Protein AF-W2PQR4-F1 (afdb_monomer_lite)

Organism: Phytophthora nicotianae (strain INRA-310) (NCBI:txid761204)

Sequence (83 aa):
MEAEPTQRMYLFMTTRDMLSAATRLNLVGPLEAAKLQFEMTPLLENVFQAKKNRVVEDSYSSAPVLDLVQAMHDQLYTRIFNS

Foldseek 3Di:
DDQLVVLLVVLLVVLLVVLVVCVVVVNDPPVVSVVVSVVCVVVSVVCSVVPPPDDPVPDDDPCVVVVVVVVCLVVDPDDPDPD

Secondary structure (DSSP, 8-state):
--HHHHHHHHHHHHHHHHHHHHHHTTSS-HHHHHHHHHHTHHHHHHHHHHHTT--GGG---S-HHHHHHHHTGGG-SS-SS--

Radius of gyration: 15.27 Å; chains: 1; bounding box: 38×30×35 Å

pLDDT: mean 94.46, std 5.17, range [61.88, 98.31]

InterPro domains:
  IPR002639 Urease accessory protein UreF [PF01730] (2-40)
  IPR038277 UreF domain superfamily [G3DSA:1.10.4190.10] (1-59)

Structure (mmCIF, N/CA/C/O backbone):
data_AF-W2PQR4-F1
#
_entry.id   AF-W2PQR4-F1
#
loop_
_atom_site.group_PDB
_atom_site.id
_atom_site.type_symbol
_atom_site.label_atom_id
_atom_site.label_alt_id
_atom_site.label_comp_id
_atom_site.label_asym_id
_atom_site.label_entity_id
_atom_site.label_seq_id
_atom_site.pdbx_PDB_ins_code
_atom_site.Cartn_x
_atom_site.Cartn_y
_atom_site.Cartn_z
_atom_site.occupancy
_atom_site.B_iso_or_equiv
_atom_site.auth_seq_id
_atom_site.auth_comp_id
_atom_site.auth_asym_id
_atom_site.auth_atom_id
_atom_site.pdbx_PDB_model_num
ATOM 1 N N . MET A 1 1 ? 10.103 14.832 -15.752 1.00 61.88 1 MET A N 1
ATOM 2 C CA . MET A 1 1 ? 10.057 14.468 -14.322 1.00 61.88 1 MET A CA 1
ATOM 3 C C . MET A 1 1 ? 10.998 13.291 -14.144 1.00 61.88 1 MET A C 1
ATOM 5 O O . MET A 1 1 ? 10.933 12.380 -14.960 1.00 61.88 1 MET A O 1
ATOM 9 N N . GLU A 1 2 ? 11.929 13.344 -13.197 1.00 84.94 2 GLU A N 1
ATOM 10 C CA . GLU A 1 2 ? 12.910 12.266 -13.013 1.00 84.94 2 GLU A CA 1
ATOM 11 C C . GLU A 1 2 ? 12.223 10.986 -12.500 1.00 84.94 2 GLU A C 1
ATOM 13 O O . GLU A 1 2 ? 11.326 11.046 -11.651 1.00 84.94 2 GLU A O 1
ATOM 18 N N . ALA A 1 3 ? 12.614 9.825 -13.035 1.00 89.75 3 ALA A N 1
ATOM 19 C CA . ALA A 1 3 ? 11.949 8.550 -12.758 1.00 89.75 3 ALA A CA 1
ATOM 20 C C . ALA A 1 3 ? 12.140 8.087 -11.304 1.00 89.75 3 ALA A C 1
ATOM 22 O O . ALA A 1 3 ? 11.181 7.642 -10.675 1.00 89.75 3 ALA A O 1
ATOM 23 N N . GLU A 1 4 ? 13.343 8.241 -10.743 1.00 94.56 4 GLU A N 1
ATOM 24 C CA . GLU A 1 4 ? 13.640 7.773 -9.384 1.00 94.56 4 GLU A CA 1
ATOM 25 C C . GLU A 1 4 ? 12.861 8.539 -8.296 1.00 94.56 4 GLU A C 1
ATOM 27 O O . GLU A 1 4 ? 12.196 7.880 -7.492 1.00 94.56 4 GLU A O 1
ATOM 32 N N . PRO A 1 5 ? 12.828 9.891 -8.265 1.00 95.50 5 PRO A N 1
ATOM 33 C CA . PRO A 1 5 ? 12.002 10.619 -7.297 1.00 95.50 5 PRO A CA 1
ATOM 34 C C . PRO A 1 5 ? 10.515 10.265 -7.402 1.00 95.50 5 PRO A C 1
ATOM 36 O O . PRO A 1 5 ? 9.827 10.156 -6.389 1.00 95.50 5 PRO A O 1
ATOM 39 N N . THR A 1 6 ? 10.031 10.020 -8.622 1.00 96.12 6 THR A N 1
ATOM 40 C CA . THR A 1 6 ? 8.639 9.628 -8.876 1.00 96.12 6 THR A CA 1
ATOM 41 C C . THR A 1 6 ? 8.329 8.245 -8.302 1.00 96.12 6 THR A C 1
ATOM 43 O O . THR A 1 6 ? 7.340 8.081 -7.592 1.00 96.12 6 THR A O 1
ATOM 46 N N . GLN A 1 7 ? 9.188 7.253 -8.551 1.00 95.75 7 GLN A N 1
ATOM 47 C CA . GLN A 1 7 ? 9.049 5.896 -8.008 1.00 95.75 7 GLN A CA 1
ATOM 48 C C . GLN A 1 7 ? 9.093 5.891 -6.472 1.00 95.75 7 GLN A C 1
ATOM 50 O O . GLN A 1 7 ? 8.308 5.196 -5.826 1.00 95.75 7 GLN A O 1
ATOM 55 N N . ARG A 1 8 ? 9.970 6.704 -5.871 1.00 96.31 8 ARG A N 1
ATOM 56 C CA . ARG A 1 8 ? 10.055 6.857 -4.411 1.00 96.31 8 ARG A CA 1
ATOM 57 C C . ARG A 1 8 ? 8.799 7.487 -3.824 1.00 96.31 8 ARG A C 1
ATOM 59 O O . ARG A 1 8 ? 8.267 6.977 -2.840 1.00 96.31 8 ARG A O 1
ATOM 66 N N . MET A 1 9 ? 8.304 8.555 -4.447 1.00 96.31 9 MET A N 1
ATOM 67 C CA . MET A 1 9 ? 7.058 9.197 -4.034 1.00 96.31 9 MET A CA 1
ATOM 68 C C . MET A 1 9 ? 5.875 8.231 -4.143 1.00 96.31 9 MET A C 1
ATOM 70 O O . MET A 1 9 ? 5.054 8.162 -3.233 1.00 96.31 9 MET A O 1
ATOM 74 N N . TYR A 1 10 ? 5.822 7.429 -5.208 1.00 96.06 10 TYR A N 1
ATOM 75 C CA . TYR A 1 10 ? 4.791 6.410 -5.385 1.00 96.06 10 TYR A CA 1
ATOM 76 C C . TYR A 1 10 ? 4.797 5.366 -4.254 1.00 96.06 10 TYR A C 1
ATOM 78 O O . TYR A 1 10 ? 3.745 5.091 -3.674 1.00 96.06 10 TYR A O 1
ATOM 86 N N . LEU A 1 11 ? 5.969 4.835 -3.880 1.00 96.75 11 LEU A N 1
ATOM 87 C CA . LEU A 1 11 ? 6.100 3.907 -2.746 1.00 96.75 11 LEU A CA 1
ATOM 88 C C . LEU A 1 11 ? 5.666 4.551 -1.421 1.00 96.75 11 LEU A C 1
ATOM 90 O O . LEU A 1 11 ? 4.951 3.928 -0.632 1.00 96.75 11 LEU A O 1
ATOM 94 N N . PHE A 1 12 ? 6.059 5.807 -1.192 1.00 96.88 12 PHE A N 1
ATOM 95 C CA . PHE A 1 12 ? 5.674 6.560 -0.001 1.00 96.88 12 PHE A CA 1
ATOM 96 C C . PHE A 1 12 ? 4.155 6.751 0.087 1.00 96.88 12 PHE A C 1
ATOM 98 O O . PHE A 1 12 ? 3.557 6.426 1.113 1.00 96.88 12 PHE A O 1
ATOM 105 N N . MET A 1 13 ? 3.529 7.241 -0.988 1.00 97.81 13 MET A N 1
ATOM 106 C CA . MET A 1 13 ? 2.085 7.485 -1.033 1.00 97.81 13 MET A CA 1
ATOM 107 C C . MET A 1 13 ? 1.293 6.189 -0.869 1.00 97.81 13 MET A C 1
ATOM 109 O O . MET A 1 13 ? 0.383 6.138 -0.048 1.00 97.81 13 MET A O 1
ATOM 113 N N . THR A 1 14 ? 1.692 5.120 -1.562 1.00 96.75 14 THR A N 1
ATOM 114 C CA . THR A 1 14 ? 1.015 3.818 -1.472 1.00 96.75 14 THR A CA 1
ATOM 115 C C . THR A 1 14 ? 1.050 3.273 -0.042 1.00 96.75 14 THR A C 1
ATOM 117 O O . THR A 1 14 ? 0.020 2.887 0.507 1.00 96.75 14 THR A O 1
ATOM 120 N N . THR A 1 15 ? 2.214 3.318 0.613 1.00 97.62 15 THR A N 1
ATOM 121 C CA . THR A 1 15 ? 2.362 2.860 2.007 1.00 97.62 15 THR A CA 1
ATOM 122 C C . THR A 1 15 ? 1.518 3.701 2.967 1.00 97.62 15 THR A C 1
ATOM 124 O O . THR A 1 15 ? 0.831 3.168 3.840 1.00 97.62 15 THR A O 1
ATOM 127 N N . ARG A 1 16 ? 1.531 5.025 2.783 1.00 97.81 16 ARG A N 1
ATOM 128 C CA . ARG A 1 16 ? 0.727 5.972 3.560 1.00 97.81 16 ARG A CA 1
ATOM 129 C C . ARG A 1 16 ? -0.769 5.689 3.431 1.00 97.81 16 ARG A C 1
ATOM 131 O O . ARG A 1 16 ? -1.489 5.729 4.428 1.00 97.81 16 ARG A O 1
ATOM 138 N N . ASP A 1 17 ? -1.242 5.406 2.222 1.00 97.31 17 ASP A N 1
ATOM 139 C CA . ASP A 1 17 ? -2.659 5.162 1.954 1.00 97.31 17 ASP A CA 1
ATOM 140 C C . ASP A 1 17 ? -3.120 3.812 2.531 1.00 97.31 17 ASP A C 1
ATOM 142 O O . ASP A 1 17 ? -4.209 3.739 3.113 1.00 97.31 17 ASP A O 1
ATOM 146 N N . MET A 1 18 ? -2.266 2.778 2.495 1.00 96.56 18 MET A N 1
ATOM 147 C CA . MET A 1 18 ? -2.520 1.499 3.176 1.00 96.56 18 MET A CA 1
ATOM 148 C C . MET A 1 18 ? -2.625 1.669 4.697 1.00 96.56 18 MET A C 1
ATOM 150 O O . MET A 1 18 ? -3.576 1.187 5.313 1.00 96.56 18 MET A O 1
ATOM 154 N N . LEU A 1 19 ? -1.702 2.409 5.317 1.00 98.00 19 LEU A N 1
ATOM 155 C CA . LEU A 1 19 ? -1.756 2.694 6.755 1.00 98.00 19 LEU A CA 1
ATOM 156 C C . LEU A 1 19 ? -2.983 3.533 7.131 1.00 98.00 19 LEU A C 1
ATOM 158 O O . LEU A 1 19 ? -3.641 3.264 8.135 1.00 98.00 19 LEU A O 1
ATOM 162 N N . SER A 1 20 ? -3.358 4.498 6.288 1.00 97.25 20 SER A N 1
ATOM 163 C CA . SER A 1 20 ? -4.601 5.251 6.457 1.00 97.25 20 SER A CA 1
ATOM 164 C C . SER A 1 20 ? -5.834 4.339 6.400 1.00 97.25 20 SER A C 1
ATOM 166 O O . SER A 1 20 ? -6.795 4.543 7.146 1.00 97.25 20 SER A O 1
ATOM 168 N N . ALA A 1 21 ? -5.844 3.322 5.529 1.00 96.69 21 ALA A N 1
ATOM 169 C CA . ALA A 1 21 ? -6.915 2.321 5.486 1.00 96.69 21 ALA A CA 1
ATOM 170 C C . ALA A 1 21 ? -6.957 1.490 6.772 1.00 96.69 21 ALA A C 1
ATOM 172 O O . ALA A 1 21 ? -8.026 1.350 7.364 1.00 96.69 21 ALA A O 1
ATOM 173 N N . ALA A 1 22 ? -5.800 1.045 7.263 1.00 97.38 22 ALA A N 1
ATOM 174 C CA . ALA A 1 22 ? -5.691 0.305 8.516 1.00 97.38 22 ALA A CA 1
ATOM 175 C C . ALA A 1 22 ? -6.214 1.112 9.722 1.00 97.38 22 ALA A C 1
ATOM 177 O O . ALA A 1 22 ? -6.902 0.558 10.580 1.00 97.38 22 ALA A O 1
ATOM 178 N N . THR A 1 23 ? -5.985 2.430 9.758 1.00 97.88 23 THR A N 1
ATOM 179 C CA . THR A 1 23 ? -6.577 3.302 10.785 1.00 97.88 23 THR A CA 1
ATOM 180 C C . THR A 1 23 ? -8.098 3.393 10.684 1.00 97.88 23 THR A C 1
ATOM 182 O O . THR A 1 23 ? -8.778 3.279 11.699 1.00 97.88 23 THR A O 1
ATOM 185 N N . ARG A 1 24 ? -8.659 3.536 9.477 1.00 96.56 24 ARG A N 1
ATOM 186 C CA . ARG A 1 24 ? -10.123 3.567 9.257 1.00 96.56 24 ARG A CA 1
ATOM 187 C C . ARG A 1 24 ? -10.803 2.232 9.583 1.00 96.56 24 ARG A C 1
ATOM 189 O O . ARG A 1 24 ? -11.965 2.219 9.972 1.00 96.56 24 ARG A O 1
ATOM 196 N N . LEU A 1 25 ? -10.065 1.129 9.464 1.00 95.75 25 LEU A N 1
ATOM 197 C CA . LEU A 1 25 ? -10.475 -0.211 9.891 1.00 95.75 25 LEU A CA 1
ATOM 198 C C . LEU A 1 25 ? -10.284 -0.459 11.398 1.00 95.75 25 LEU A C 1
ATOM 200 O O . LEU A 1 25 ? -10.568 -1.557 11.865 1.00 95.75 25 LEU A O 1
ATOM 204 N N . ASN A 1 26 ? -9.821 0.536 12.164 1.00 96.44 26 ASN A N 1
ATOM 205 C CA . ASN A 1 26 ? -9.510 0.433 13.595 1.00 96.44 26 ASN A CA 1
ATOM 206 C C . ASN A 1 26 ? -8.425 -0.608 13.943 1.00 96.44 26 ASN A C 1
ATOM 208 O O . ASN A 1 26 ? -8.386 -1.103 15.067 1.00 96.44 26 ASN A O 1
ATOM 212 N N . LEU A 1 27 ? -7.523 -0.933 13.007 1.00 97.56 27 LEU A N 1
ATOM 213 C CA . LEU A 1 27 ? -6.402 -1.855 13.247 1.00 97.56 27 LEU A CA 1
ATOM 214 C C . LEU A 1 27 ? -5.217 -1.169 13.942 1.00 97.56 27 LEU A C 1
ATOM 216 O O . LEU A 1 27 ? -4.458 -1.810 14.663 1.00 97.56 27 LEU A O 1
ATOM 220 N N . VAL A 1 28 ? -5.038 0.132 13.701 1.00 97.81 28 VAL A N 1
ATOM 221 C CA . VAL A 1 28 ? -3.899 0.918 14.188 1.00 97.81 28 VAL A CA 1
ATOM 222 C C . VAL A 1 28 ? -4.298 2.380 14.390 1.00 97.81 28 VAL A C 1
ATOM 224 O O . VAL A 1 28 ? -4.992 2.966 13.561 1.00 97.81 28 VAL A O 1
ATOM 227 N N . GLY A 1 29 ? -3.853 3.000 15.484 1.00 98.00 29 GLY A N 1
ATOM 228 C CA . GLY A 1 29 ? -4.105 4.422 15.740 1.00 98.00 29 GLY A CA 1
ATOM 229 C C . GLY A 1 29 ? -3.321 5.344 14.790 1.00 98.00 29 GLY A C 1
ATOM 230 O O . GLY A 1 29 ? -2.261 4.957 14.307 1.00 98.00 29 GLY A O 1
ATOM 231 N N . PRO A 1 30 ? -3.770 6.589 14.547 1.00 97.00 30 PRO A N 1
ATOM 232 C CA . PRO A 1 30 ? -3.129 7.494 13.583 1.00 97.00 30 PRO A CA 1
ATOM 233 C C . PRO A 1 30 ? -1.669 7.835 13.927 1.00 97.00 30 PRO A C 1
ATOM 235 O O . PRO A 1 30 ? -0.842 7.972 13.028 1.00 97.00 30 PRO A O 1
ATOM 238 N N . LEU A 1 31 ? -1.332 7.940 15.218 1.00 97.81 31 LEU A N 1
ATOM 239 C CA . LEU A 1 31 ? 0.048 8.177 15.660 1.00 97.81 31 LEU A CA 1
ATOM 240 C C . LEU A 1 31 ? 0.939 6.952 15.427 1.00 97.81 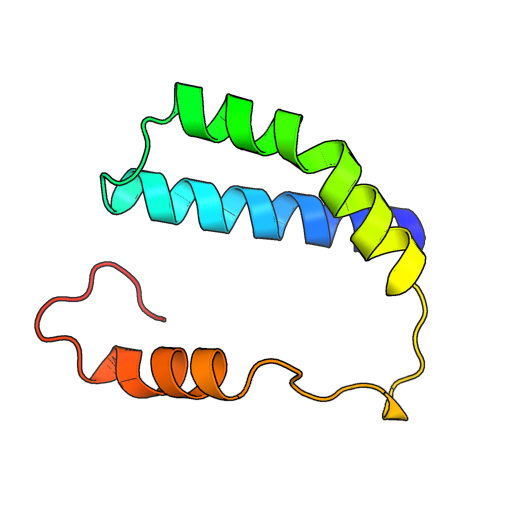31 LEU A C 1
ATOM 242 O O . LEU A 1 31 ? 2.055 7.092 14.932 1.00 97.81 31 LEU A O 1
ATOM 246 N N . GLU A 1 32 ? 0.431 5.755 15.728 1.00 97.94 32 GLU A N 1
ATOM 247 C CA . GLU A 1 32 ? 1.169 4.513 15.486 1.00 97.94 32 GLU A CA 1
ATOM 248 C C . GLU A 1 32 ? 1.325 4.254 13.983 1.00 97.94 32 GLU A C 1
ATOM 250 O O . GLU A 1 32 ? 2.389 3.845 13.545 1.00 97.94 32 GLU A O 1
ATOM 255 N N . ALA A 1 33 ? 0.325 4.588 13.165 1.00 98.12 33 ALA A N 1
ATOM 256 C CA . ALA A 1 33 ? 0.429 4.520 11.711 1.00 98.12 33 ALA A CA 1
ATOM 257 C C . ALA A 1 33 ? 1.560 5.417 11.175 1.00 98.12 33 ALA A C 1
ATOM 259 O O . ALA A 1 33 ? 2.375 4.966 10.375 1.00 98.12 33 ALA A O 1
ATOM 260 N N . ALA A 1 34 ? 1.666 6.663 11.652 1.00 97.38 34 ALA A N 1
ATOM 261 C CA . ALA A 1 34 ? 2.759 7.558 11.264 1.00 97.38 34 ALA A CA 1
ATOM 262 C C . ALA A 1 34 ? 4.137 7.013 11.685 1.00 97.38 34 ALA A C 1
ATOM 264 O O . ALA A 1 34 ? 5.095 7.079 10.913 1.00 97.38 34 ALA A O 1
ATOM 265 N N . LYS A 1 35 ? 4.225 6.427 12.885 1.00 98.31 35 LYS A N 1
ATOM 266 C CA . LYS A 1 35 ? 5.439 5.769 13.378 1.00 98.31 35 LYS A CA 1
ATOM 267 C C . LYS A 1 35 ? 5.815 4.552 12.525 1.00 98.31 35 LYS A C 1
ATOM 269 O O . LYS A 1 35 ? 6.953 4.475 12.072 1.00 98.31 35 LYS A O 1
ATOM 274 N N . LEU A 1 36 ? 4.864 3.666 12.222 1.00 98.06 36 LEU A N 1
ATOM 275 C CA . LEU A 1 36 ? 5.078 2.512 11.342 1.00 98.06 36 LEU A CA 1
ATOM 276 C C . LEU A 1 36 ? 5.547 2.940 9.950 1.00 98.06 36 LEU A C 1
ATOM 278 O O . LEU A 1 36 ? 6.431 2.308 9.378 1.00 98.06 36 LEU A O 1
ATOM 282 N N . GLN A 1 37 ? 4.999 4.028 9.402 1.00 97.25 37 GLN A N 1
ATOM 283 C CA . GLN A 1 37 ? 5.445 4.548 8.110 1.00 97.25 37 GLN A CA 1
ATOM 284 C C . GLN A 1 37 ? 6.929 4.931 8.126 1.00 97.25 37 GLN A C 1
ATOM 286 O O . GLN A 1 37 ? 7.655 4.618 7.183 1.00 97.25 37 GLN A O 1
ATOM 291 N N . PHE A 1 38 ? 7.381 5.582 9.200 1.00 97.38 38 PHE A N 1
ATOM 292 C CA . PHE A 1 38 ? 8.788 5.916 9.389 1.00 97.38 38 PHE A CA 1
ATOM 293 C C . PHE A 1 38 ? 9.650 4.657 9.564 1.00 97.38 38 PHE A C 1
ATOM 295 O O . PHE A 1 38 ? 10.670 4.515 8.888 1.00 97.38 38 PHE A O 1
ATOM 302 N N . GLU A 1 39 ? 9.220 3.712 10.402 1.00 98.00 39 GLU A N 1
ATOM 303 C CA . GLU A 1 39 ? 9.936 2.454 10.658 1.00 98.00 39 GLU A CA 1
ATOM 304 C C . GLU A 1 39 ? 10.059 1.566 9.411 1.00 98.00 39 GLU A C 1
ATOM 306 O O . GLU A 1 39 ? 11.044 0.845 9.265 1.00 98.00 39 GLU A O 1
ATOM 311 N N . MET A 1 40 ? 9.116 1.654 8.468 1.00 96.81 40 MET A N 1
ATOM 312 C CA . MET A 1 40 ? 9.171 0.935 7.190 1.00 96.81 40 MET A CA 1
ATOM 313 C C . MET A 1 40 ? 10.166 1.525 6.181 1.00 96.81 40 MET A C 1
ATOM 315 O O . MET A 1 40 ? 10.434 0.882 5.166 1.00 96.81 40 MET A O 1
ATOM 319 N N . THR A 1 41 ? 10.756 2.699 6.431 1.00 96.50 41 THR A N 1
ATOM 320 C CA . THR A 1 41 ? 11.687 3.357 5.490 1.00 96.50 41 THR A CA 1
ATOM 321 C C . THR A 1 41 ? 12.808 2.431 4.982 1.00 96.50 41 THR A C 1
ATOM 323 O O . THR A 1 41 ? 13.008 2.381 3.767 1.00 96.50 41 THR A O 1
ATOM 326 N N . PRO A 1 42 ? 13.503 1.636 5.826 1.00 97.81 42 PRO A N 1
ATOM 327 C CA . PRO A 1 42 ? 14.538 0.713 5.352 1.00 97.81 42 PRO A CA 1
ATOM 328 C C . PRO A 1 42 ? 13.987 -0.391 4.439 1.00 97.81 42 PRO A C 1
ATOM 330 O O . PRO A 1 42 ? 14.628 -0.775 3.464 1.00 97.81 42 PRO A O 1
ATOM 333 N N . LEU A 1 43 ? 12.779 -0.891 4.722 1.00 97.31 43 LEU A N 1
ATOM 334 C CA . LEU A 1 43 ? 12.114 -1.883 3.877 1.00 97.31 43 LEU A CA 1
ATOM 335 C C . LEU A 1 43 ? 11.740 -1.283 2.516 1.00 97.31 43 LEU A C 1
ATOM 337 O O . LEU A 1 43 ? 12.000 -1.904 1.486 1.00 97.31 43 LEU A O 1
ATOM 341 N N . LEU A 1 44 ? 11.171 -0.074 2.504 1.00 97.12 44 LEU A N 1
ATOM 342 C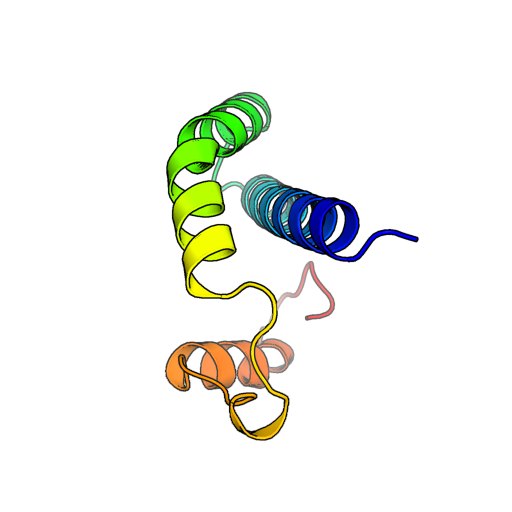 CA . LEU A 1 44 ? 10.819 0.630 1.269 1.00 97.12 44 LEU A CA 1
ATOM 343 C C . LEU A 1 44 ? 12.055 0.935 0.418 1.00 97.12 44 LEU A C 1
ATOM 345 O O . 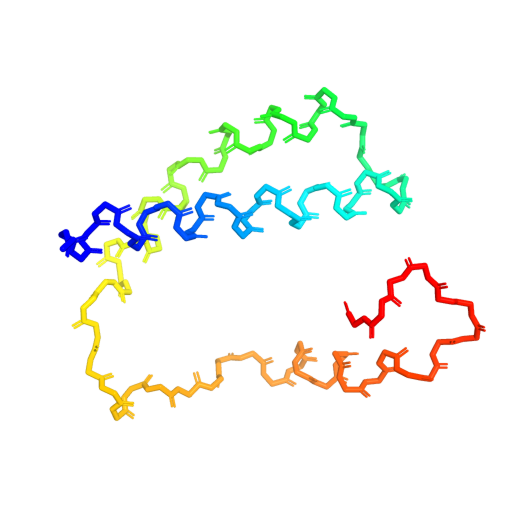LEU A 1 44 ? 11.986 0.823 -0.805 1.00 97.12 44 LEU A O 1
ATOM 349 N N . GLU A 1 45 ? 13.191 1.250 1.045 1.00 97.50 45 GLU A N 1
ATOM 350 C CA . GLU A 1 45 ? 14.464 1.415 0.341 1.00 97.50 45 GLU A CA 1
ATOM 351 C C . GLU A 1 45 ? 14.917 0.111 -0.322 1.00 97.50 45 GLU A C 1
ATOM 353 O O . GLU A 1 45 ? 15.260 0.106 -1.505 1.00 97.50 45 GLU A O 1
ATOM 358 N N . ASN A 1 46 ? 14.856 -1.011 0.399 1.00 98.12 46 ASN A N 1
ATOM 359 C CA . ASN A 1 46 ? 15.211 -2.319 -0.152 1.00 98.12 46 ASN A CA 1
ATOM 360 C C . ASN A 1 46 ? 14.313 -2.698 -1.339 1.00 98.12 46 ASN A C 1
ATOM 362 O O . ASN A 1 46 ? 14.804 -3.177 -2.362 1.00 98.12 46 ASN A O 1
ATOM 366 N N . VAL A 1 47 ? 13.004 -2.448 -1.233 1.00 96.44 47 VAL A N 1
ATOM 367 C CA . VAL A 1 47 ? 12.048 -2.674 -2.327 1.00 96.44 47 VAL A CA 1
ATOM 368 C C . VAL A 1 47 ? 12.364 -1.774 -3.519 1.00 96.44 47 VAL A C 1
ATOM 370 O O . VAL A 1 47 ? 12.396 -2.261 -4.649 1.00 96.44 47 VAL A O 1
ATOM 373 N N . PHE A 1 48 ? 12.639 -0.489 -3.284 1.00 97.19 48 PHE A N 1
ATOM 374 C CA . PHE A 1 48 ? 13.009 0.450 -4.338 1.00 97.19 48 PHE A CA 1
ATOM 375 C C . PHE A 1 48 ? 14.251 -0.027 -5.096 1.00 97.19 48 PHE A C 1
ATOM 377 O O . PHE A 1 48 ? 14.201 -0.156 -6.317 1.00 97.19 48 PHE A O 1
ATOM 384 N N . GLN A 1 49 ? 15.337 -0.365 -4.397 1.00 97.62 49 GLN A N 1
ATOM 385 C CA . GLN A 1 49 ? 16.564 -0.831 -5.051 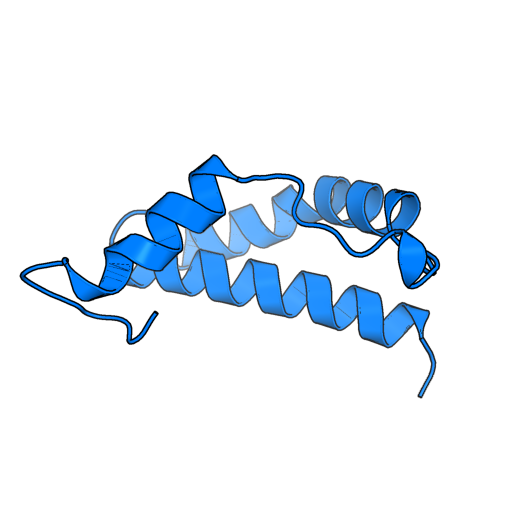1.00 97.62 49 GLN A CA 1
ATOM 386 C C . GLN A 1 49 ? 16.356 -2.144 -5.812 1.00 97.62 49 GLN A C 1
ATOM 388 O O . GLN A 1 49 ? 16.886 -2.307 -6.907 1.00 97.62 49 GLN A O 1
ATOM 393 N N . ALA A 1 50 ? 15.549 -3.061 -5.273 1.00 94.94 50 ALA A N 1
ATOM 394 C CA . ALA A 1 50 ? 15.283 -4.347 -5.908 1.00 94.94 50 ALA A CA 1
ATOM 395 C C . ALA A 1 50 ? 14.338 -4.264 -7.120 1.00 94.94 50 ALA A C 1
ATOM 397 O O . ALA A 1 50 ? 14.331 -5.179 -7.945 1.00 94.94 50 ALA A O 1
ATOM 398 N N . LYS A 1 51 ? 13.487 -3.232 -7.206 1.00 93.38 51 LYS A N 1
ATOM 399 C CA . LYS A 1 51 ? 12.380 -3.174 -8.180 1.00 93.38 51 LYS A CA 1
ATOM 400 C C . LYS A 1 51 ? 12.397 -1.961 -9.108 1.00 93.38 51 LYS A C 1
ATOM 402 O O . LYS A 1 51 ? 11.611 -1.944 -10.056 1.00 93.38 51 LYS A O 1
ATOM 407 N N . LYS A 1 52 ? 13.264 -0.969 -8.886 1.00 94.94 52 LYS A N 1
ATOM 408 C CA . LYS A 1 52 ? 13.373 0.196 -9.772 1.00 94.94 52 LYS A CA 1
ATOM 409 C C . LYS A 1 52 ? 13.784 -0.211 -11.187 1.00 94.94 52 LYS A C 1
ATOM 411 O O . LYS A 1 52 ? 14.600 -1.108 -11.373 1.00 94.94 52 LYS A O 1
ATOM 416 N N . ASN A 1 53 ? 13.241 0.496 -12.176 1.00 93.12 53 ASN A N 1
ATOM 417 C CA . ASN A 1 53 ? 13.643 0.413 -13.587 1.00 93.12 53 ASN A CA 1
ATOM 418 C C . ASN A 1 53 ? 13.605 -1.006 -14.193 1.00 93.12 53 ASN A C 1
ATOM 420 O O . ASN A 1 53 ? 14.392 -1.314 -15.088 1.00 93.12 53 ASN A O 1
ATOM 424 N N . ARG A 1 54 ? 12.698 -1.871 -13.716 1.00 92.00 54 ARG A N 1
ATOM 425 C CA . ARG A 1 54 ? 12.446 -3.177 -14.343 1.00 92.00 54 ARG A CA 1
ATOM 426 C C . ARG A 1 54 ? 11.826 -3.002 -15.726 1.00 92.00 54 ARG A C 1
ATOM 428 O O . ARG A 1 54 ? 11.091 -2.047 -15.975 1.00 92.00 54 ARG A O 1
ATOM 435 N N . VAL A 1 55 ? 12.126 -3.952 -16.602 1.00 95.06 55 VAL A N 1
ATOM 436 C CA . VAL A 1 55 ? 11.544 -4.030 -17.942 1.00 95.06 55 VAL A CA 1
ATOM 437 C C . VAL A 1 55 ? 10.065 -4.424 -17.866 1.00 95.06 55 VAL A C 1
ATOM 439 O O . VAL A 1 55 ? 9.605 -4.959 -16.856 1.00 95.06 55 VAL A O 1
ATOM 442 N N . VAL A 1 56 ? 9.292 -4.127 -18.908 1.00 93.31 56 VAL A N 1
ATOM 443 C CA . VAL A 1 56 ? 7.832 -4.321 -18.889 1.00 93.31 56 VAL A CA 1
ATOM 444 C C . VAL A 1 56 ? 7.437 -5.797 -18.967 1.00 93.31 56 VAL A C 1
ATOM 446 O O . VAL A 1 56 ? 6.406 -6.189 -18.431 1.00 93.31 56 VAL A O 1
ATOM 449 N N . GLU A 1 57 ? 8.280 -6.631 -19.568 1.00 95.75 57 GLU A N 1
ATOM 450 C CA . GLU A 1 57 ? 8.104 -8.084 -19.685 1.00 95.75 57 GLU A CA 1
ATOM 451 C C . GLU A 1 57 ? 8.099 -8.771 -18.310 1.00 95.75 57 GLU A C 1
ATOM 453 O O . GLU A 1 57 ? 7.517 -9.836 -18.127 1.00 95.75 57 GLU A O 1
AT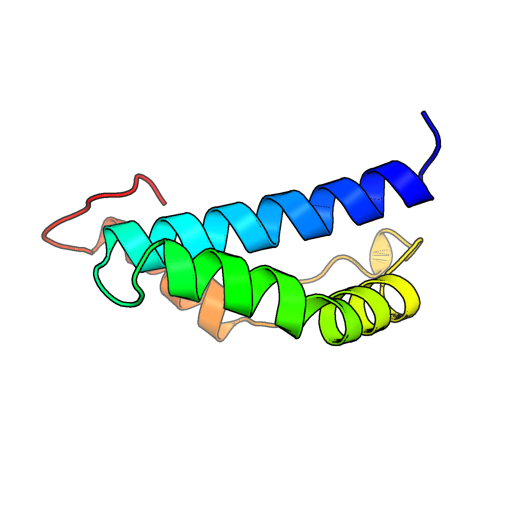OM 458 N N . ASP A 1 58 ? 8.697 -8.106 -17.325 1.00 92.56 58 ASP A N 1
ATOM 459 C CA . ASP A 1 58 ? 8.780 -8.502 -15.925 1.00 92.56 58 ASP A CA 1
ATOM 460 C C . ASP A 1 58 ? 7.564 -8.039 -15.090 1.00 92.56 58 ASP A C 1
ATOM 462 O O . ASP A 1 58 ? 7.549 -8.179 -13.859 1.00 92.56 58 ASP A O 1
ATOM 466 N N . SER A 1 59 ? 6.554 -7.461 -15.747 1.00 91.19 59 SER A N 1
ATOM 467 C CA . SER A 1 59 ? 5.292 -7.038 -15.144 1.00 91.19 59 SER A CA 1
ATOM 468 C C . SER A 1 59 ? 4.341 -8.227 -15.009 1.00 91.19 59 SER A C 1
ATOM 470 O O . SER A 1 59 ? 3.605 -8.579 -15.930 1.00 91.19 59 SER A O 1
ATOM 472 N N . TYR A 1 60 ? 4.348 -8.848 -13.835 1.00 90.19 60 TYR A N 1
ATOM 473 C CA . TYR A 1 60 ? 3.445 -9.934 -13.466 1.00 90.19 60 TYR A CA 1
ATOM 474 C C . TYR A 1 60 ? 3.064 -9.814 -11.991 1.00 90.19 60 TYR A C 1
ATOM 476 O O . TYR A 1 60 ? 3.821 -9.265 -11.183 1.00 90.19 60 TYR A O 1
ATOM 484 N N . SER A 1 61 ? 1.899 -10.348 -11.620 1.00 87.69 61 SER A N 1
ATOM 485 C CA . SER A 1 61 ? 1.549 -10.460 -10.205 1.00 87.69 61 SER A CA 1
ATOM 486 C C . SER A 1 61 ? 2.395 -11.541 -9.535 1.00 87.69 61 SER A C 1
ATOM 488 O O . SER A 1 61 ? 2.476 -12.673 -10.012 1.00 87.69 61 SER A O 1
ATOM 490 N N . SER A 1 62 ? 3.023 -11.198 -8.411 1.00 90.12 62 SER A N 1
ATOM 491 C CA . SER A 1 62 ? 3.775 -12.141 -7.578 1.00 90.12 62 SER A CA 1
ATOM 492 C C . SER A 1 62 ? 2.978 -12.661 -6.379 1.00 90.12 62 SER A C 1
ATOM 494 O O . SER A 1 62 ? 3.528 -13.409 -5.573 1.00 90.12 62 SER A O 1
ATOM 496 N N . ALA A 1 63 ? 1.719 -12.242 -6.215 1.00 93.00 63 ALA A N 1
ATOM 497 C CA . ALA A 1 63 ? 0.916 -12.530 -5.029 1.00 93.00 63 ALA A CA 1
ATOM 498 C C . ALA A 1 63 ? -0.512 -12.976 -5.402 1.00 93.00 63 ALA A C 1
ATOM 500 O O . ALA A 1 63 ? -1.478 -12.306 -5.038 1.00 93.00 63 ALA A O 1
ATOM 501 N N . PRO A 1 64 ? -0.673 -14.141 -6.061 1.00 93.12 64 PRO A N 1
ATOM 502 C CA . PRO A 1 64 ? -1.969 -14.592 -6.580 1.00 93.12 64 PRO A CA 1
ATOM 503 C C . PRO A 1 64 ? -3.049 -14.725 -5.498 1.00 93.12 64 PRO A C 1
ATOM 505 O O . PRO A 1 64 ? -4.230 -14.532 -5.762 1.00 93.12 64 PRO A O 1
ATOM 508 N N . VAL A 1 65 ? -2.661 -15.027 -4.256 1.00 95.12 65 VAL A N 1
ATOM 509 C CA . VAL A 1 65 ? -3.603 -15.090 -3.128 1.00 95.12 65 VAL A CA 1
ATOM 510 C C . VAL A 1 65 ? -4.148 -13.703 -2.778 1.00 95.12 65 VAL A C 1
ATOM 512 O O . VAL A 1 65 ? -5.338 -13.579 -2.505 1.00 95.12 65 VAL A O 1
ATOM 515 N N . LEU A 1 66 ? -3.310 -12.661 -2.809 1.00 93.56 66 LEU A N 1
ATOM 516 C CA . LEU A 1 66 ? -3.768 -11.289 -2.574 1.00 93.56 66 LEU A CA 1
ATOM 517 C C . LEU A 1 66 ? -4.687 -10.820 -3.703 1.00 93.56 66 LEU A C 1
ATOM 519 O O . LEU A 1 66 ? -5.704 -10.193 -3.421 1.00 93.56 66 LEU A O 1
ATOM 523 N N . ASP A 1 67 ? -4.392 -11.197 -4.948 1.00 94.44 67 ASP A N 1
ATOM 524 C CA . ASP A 1 67 ? -5.262 -10.889 -6.088 1.00 94.44 67 ASP A CA 1
ATOM 525 C C . ASP A 1 67 ? -6.649 -11.522 -5.929 1.00 94.44 67 ASP A C 1
ATOM 527 O O . ASP A 1 67 ? -7.663 -10.878 -6.191 1.00 94.44 67 ASP A O 1
ATOM 531 N N . LEU A 1 68 ? -6.710 -12.772 -5.451 1.00 94.31 68 LEU A N 1
ATOM 532 C CA . LEU A 1 68 ? -7.977 -13.444 -5.160 1.00 94.31 68 LEU A CA 1
ATOM 533 C C . LEU A 1 68 ? -8.743 -12.745 -4.034 1.00 94.31 68 LEU A C 1
ATOM 535 O O . LEU A 1 68 ? -9.946 -12.537 -4.163 1.00 94.31 68 LEU A O 1
ATOM 539 N N . VAL A 1 69 ? -8.072 -12.351 -2.948 1.00 93.62 69 VAL A N 1
ATOM 540 C CA . VAL A 1 69 ? -8.715 -11.596 -1.858 1.00 93.62 69 VAL A CA 1
ATOM 541 C C . VAL A 1 69 ? -9.286 -10.276 -2.378 1.00 93.62 69 VAL A C 1
ATOM 543 O O . VAL A 1 69 ? -10.433 -9.951 -2.072 1.00 93.62 69 VAL A O 1
ATOM 546 N N . GLN A 1 70 ? -8.532 -9.562 -3.216 1.00 92.69 70 GLN A N 1
ATOM 547 C CA . GLN A 1 70 ? -8.978 -8.319 -3.839 1.00 92.69 70 GLN A CA 1
ATOM 548 C C . GLN A 1 70 ? -10.189 -8.539 -4.756 1.00 92.69 70 GLN A C 1
ATOM 550 O O . GLN A 1 70 ? -11.156 -7.783 -4.698 1.00 92.69 70 GLN A O 1
ATOM 555 N N . ALA A 1 71 ? -10.182 -9.603 -5.565 1.00 93.88 71 ALA A N 1
ATOM 556 C CA . ALA A 1 71 ? -11.300 -9.952 -6.443 1.00 93.88 71 ALA A CA 1
ATOM 557 C C . ALA A 1 71 ? -12.589 -10.285 -5.669 1.00 93.88 71 ALA A C 1
ATOM 559 O O . ALA A 1 71 ? -13.693 -10.092 -6.174 1.00 93.88 71 ALA A O 1
ATOM 560 N N . MET A 1 72 ? -12.459 -10.756 -4.427 1.00 94.44 72 MET A N 1
ATOM 561 C CA . MET A 1 72 ? -13.587 -11.071 -3.550 1.00 94.44 72 MET A CA 1
ATOM 562 C C . MET A 1 72 ? -14.119 -9.854 -2.779 1.00 94.44 72 MET A C 1
ATOM 564 O O . MET A 1 72 ? -15.108 -9.991 -2.059 1.00 94.44 72 MET A O 1
ATOM 568 N N . HIS A 1 73 ? -13.525 -8.665 -2.926 1.00 94.25 73 HIS A N 1
ATOM 569 C CA . HIS A 1 73 ? -13.924 -7.467 -2.180 1.00 94.25 73 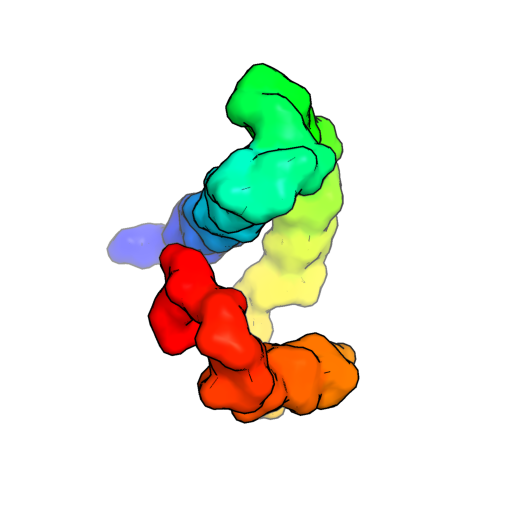HIS A CA 1
ATOM 570 C C . HIS A 1 73 ? -15.404 -7.087 -2.400 1.00 94.25 73 HIS A C 1
ATOM 572 O O . HIS A 1 73 ? -16.090 -6.665 -1.468 1.00 94.25 73 HIS A O 1
ATOM 578 N N . ASP A 1 74 ? -15.947 -7.320 -3.599 1.00 92.94 74 ASP A N 1
ATOM 579 C CA . ASP A 1 74 ? -17.367 -7.084 -3.905 1.00 92.94 74 ASP A CA 1
ATOM 580 C C . ASP A 1 74 ? -18.333 -8.029 -3.179 1.00 92.94 74 ASP A C 1
ATOM 582 O O . ASP A 1 74 ? -19.527 -7.744 -3.102 1.00 92.94 74 ASP A O 1
ATOM 586 N N . GLN A 1 75 ? -17.829 -9.128 -2.617 1.00 94.19 75 GLN A N 1
ATOM 587 C CA . GLN A 1 75 ? -18.617 -10.089 -1.844 1.00 94.19 75 GLN A CA 1
ATOM 588 C C . GLN A 1 75 ? -18.742 -9.700 -0.362 1.00 94.19 75 GLN A C 1
ATOM 590 O O . GLN A 1 75 ? -19.420 -10.387 0.404 1.00 94.19 75 GLN A O 1
ATOM 595 N N . LEU A 1 76 ? -18.102 -8.609 0.074 1.00 92.56 76 LEU A N 1
ATOM 596 C CA . LEU A 1 76 ? -18.231 -8.112 1.441 1.00 92.56 76 LEU A CA 1
ATOM 597 C C . LEU A 1 76 ? -19.641 -7.561 1.689 1.00 92.56 76 LEU A C 1
ATOM 599 O O . LEU A 1 76 ? -20.088 -6.631 1.020 1.00 92.56 76 LEU A O 1
ATOM 603 N N . TYR A 1 77 ? -20.311 -8.095 2.714 1.00 94.00 77 TYR A N 1
ATOM 604 C CA . TYR A 1 77 ? -21.649 -7.654 3.125 1.00 94.00 77 TYR A CA 1
ATOM 605 C C . TYR A 1 77 ? -21.692 -6.159 3.489 1.00 94.00 77 TYR A C 1
ATOM 607 O O . TYR A 1 77 ? -22.590 -5.438 3.060 1.00 94.00 77 TYR A O 1
ATOM 615 N N . THR A 1 78 ? -20.688 -5.684 4.233 1.00 91.62 78 THR A N 1
ATOM 616 C CA . THR A 1 78 ? -20.501 -4.264 4.562 1.00 91.62 78 THR A CA 1
ATOM 617 C C . THR A 1 78 ? -19.166 -3.793 4.002 1.00 91.62 78 THR A C 1
ATOM 619 O O . THR A 1 78 ? -18.125 -4.365 4.324 1.00 91.62 78 THR A O 1
ATOM 622 N N . ARG A 1 79 ? -19.191 -2.721 3.203 1.00 90.56 79 ARG A N 1
ATOM 623 C CA . ARG A 1 79 ? -18.004 -2.119 2.582 1.00 90.56 79 ARG A CA 1
ATOM 624 C C . ARG A 1 79 ? -17.838 -0.677 3.038 1.00 90.56 79 ARG A C 1
ATOM 626 O O . ARG A 1 79 ? -18.790 0.097 3.005 1.00 90.56 79 ARG A O 1
ATOM 633 N N . ILE A 1 80 ? -16.622 -0.324 3.443 1.00 93.44 80 ILE A N 1
ATOM 634 C CA . ILE A 1 80 ? -16.229 1.062 3.752 1.00 93.44 80 ILE A CA 1
ATOM 635 C C . ILE A 1 80 ? -15.264 1.643 2.706 1.00 93.44 80 ILE A C 1
ATOM 637 O O . ILE A 1 80 ? -14.996 2.842 2.709 1.00 93.44 80 ILE A O 1
ATOM 641 N N . PHE A 1 81 ? -14.757 0.791 1.812 1.00 91.31 81 PHE A N 1
ATOM 642 C CA . PHE A 1 81 ? -13.937 1.140 0.656 1.00 91.31 81 PHE A CA 1
ATOM 643 C C . PHE A 1 81 ? -14.620 0.638 -0.615 1.00 91.31 81 PHE A C 1
ATOM 645 O O . PHE A 1 81 ? -15.480 -0.239 -0.551 1.00 91.31 81 PHE A O 1
ATOM 652 N N . ASN A 1 82 ? -14.246 1.197 -1.764 1.00 86.19 82 ASN A N 1
ATOM 653 C CA . ASN A 1 82 ? -14.781 0.774 -3.063 1.00 86.19 82 ASN A CA 1
ATOM 654 C C . ASN A 1 82 ? -13.956 -0.345 -3.720 1.00 86.19 82 ASN A C 1
ATOM 656 O O . ASN A 1 82 ? -14.383 -0.868 -4.744 1.00 86.19 82 ASN A O 1
ATOM 660 N N . SER A 1 83 ? -12.804 -0.695 -3.141 1.00 73.00 83 SER A N 1
ATOM 661 C CA . SER A 1 83 ? -11.866 -1.733 -3.583 1.00 73.00 83 SER A CA 1
ATOM 662 C C . SER A 1 83 ? -10.714 -1.817 -2.595 1.00 73.00 83 SER A C 1
ATOM 664 O O . SER A 1 83 ? -10.258 -0.718 -2.194 1.00 73.00 83 SER A O 1
#